Protein AF-A0A529XMK0-F1 (afdb_monomer_lite)

Structure (mmCIF, N/CA/C/O backbone):
data_AF-A0A529XMK0-F1
#
_entry.id   AF-A0A529XMK0-F1
#
loop_
_atom_site.group_PDB
_atom_site.id
_atom_site.type_symbol
_atom_site.label_atom_id
_atom_site.label_alt_id
_atom_site.label_comp_id
_atom_site.label_asym_id
_atom_site.label_entity_id
_atom_site.label_seq_id
_atom_site.pdbx_PDB_ins_code
_atom_site.Cartn_x
_atom_site.Cartn_y
_atom_site.Cartn_z
_atom_site.occupancy
_atom_site.B_iso_or_equiv
_atom_site.auth_seq_id
_atom_site.auth_comp_id
_atom_site.auth_asym_id
_atom_site.auth_atom_id
_atom_site.pdbx_PDB_model_num
ATOM 1 N N . PRO A 1 1 ? -26.952 2.803 26.098 1.00 46.97 1 PRO A N 1
ATOM 2 C CA . PRO A 1 1 ? -26.058 3.790 25.445 1.00 46.97 1 PRO A CA 1
ATOM 3 C C . PRO A 1 1 ? -24.977 3.050 24.646 1.00 46.97 1 PRO A C 1
ATOM 5 O O . PRO A 1 1 ? -24.155 2.362 25.241 1.00 46.97 1 PRO A O 1
ATOM 8 N N . GLY A 1 2 ? -25.067 3.076 23.312 1.00 58.03 2 GLY A N 1
ATOM 9 C CA . GLY A 1 2 ? -24.127 2.364 22.442 1.00 58.03 2 GLY A CA 1
ATOM 10 C C . GLY A 1 2 ? -22.723 2.942 22.583 1.00 58.03 2 GLY A C 1
ATOM 11 O O . GLY A 1 2 ? -22.569 4.162 22.614 1.00 58.03 2 GLY A O 1
ATOM 12 N N . SER A 1 3 ? -21.723 2.072 22.718 1.00 64.62 3 SER A N 1
ATOM 13 C CA . SER A 1 3 ? -20.324 2.497 22.757 1.00 64.62 3 SER A CA 1
ATOM 14 C C . SER A 1 3 ? -20.019 3.327 21.503 1.00 64.62 3 SER A C 1
ATOM 16 O O . SER A 1 3 ? -20.437 2.914 20.416 1.00 64.62 3 SER A O 1
ATOM 18 N N . PRO A 1 4 ? -19.341 4.483 21.612 1.00 73.88 4 PRO A N 1
ATOM 19 C CA . PRO A 1 4 ? -18.926 5.236 20.438 1.00 73.88 4 PRO A CA 1
ATOM 20 C C . PRO A 1 4 ? -18.072 4.339 19.536 1.00 73.88 4 PRO A C 1
ATOM 22 O O . PRO A 1 4 ? -17.230 3.568 20.005 1.00 73.88 4 PRO A O 1
ATOM 25 N N . THR A 1 5 ? -18.348 4.408 18.241 1.00 82.12 5 THR A N 1
ATOM 26 C CA . THR A 1 5 ? -17.624 3.669 17.208 1.00 82.12 5 THR A CA 1
ATOM 27 C C . THR A 1 5 ? -16.957 4.660 16.272 1.00 82.12 5 THR A C 1
ATOM 29 O O . THR A 1 5 ? -17.613 5.626 15.879 1.00 82.12 5 THR A O 1
ATOM 32 N N . ALA A 1 6 ? -15.729 4.367 15.870 1.00 85.69 6 ALA A N 1
ATOM 33 C CA . ALA A 1 6 ? -15.000 5.080 14.832 1.00 85.69 6 ALA A CA 1
ATOM 34 C C . ALA A 1 6 ? -15.010 4.273 13.525 1.00 85.69 6 ALA A C 1
ATOM 36 O O . ALA A 1 6 ? -15.468 3.130 13.482 1.00 85.69 6 ALA A O 1
ATOM 37 N N . THR A 1 7 ? -14.499 4.861 12.458 1.00 89.44 7 THR A N 1
ATOM 38 C CA . THR A 1 7 ? -14.314 4.246 11.150 1.00 89.44 7 THR A CA 1
ATOM 39 C C . THR A 1 7 ? -12.837 4.263 10.792 1.00 89.44 7 THR A C 1
ATOM 41 O O . THR A 1 7 ? -12.159 5.257 11.031 1.00 89.44 7 THR A O 1
ATOM 44 N N . VAL A 1 8 ? -12.337 3.178 10.205 1.00 91.88 8 VAL A N 1
ATOM 45 C CA . VAL A 1 8 ? -10.958 3.057 9.726 1.00 91.88 8 VAL A CA 1
ATOM 46 C C . VAL A 1 8 ? -10.921 2.722 8.237 1.00 91.88 8 VAL A C 1
ATOM 48 O O . VAL A 1 8 ? -11.638 1.829 7.782 1.00 91.88 8 VAL A O 1
ATOM 51 N N . ALA A 1 9 ? -10.098 3.446 7.475 1.00 90.25 9 ALA A N 1
ATOM 52 C CA . ALA A 1 9 ? -9.902 3.222 6.041 1.00 90.25 9 ALA A CA 1
ATOM 53 C C . ALA A 1 9 ? -8.459 3.570 5.604 1.00 90.25 9 ALA A C 1
ATOM 55 O O . ALA A 1 9 ? -8.056 4.737 5.699 1.00 90.25 9 ALA A O 1
ATOM 56 N N . PRO A 1 10 ? -7.657 2.597 5.129 1.00 91.31 10 PRO A N 1
ATOM 57 C CA . PRO A 1 10 ? -6.340 2.845 4.546 1.00 91.31 10 PRO A CA 1
ATOM 58 C C . PRO A 1 10 ? -6.405 3.127 3.040 1.00 91.31 10 PRO A C 1
ATOM 60 O O . PRO A 1 10 ? -6.900 2.320 2.262 1.00 91.31 10 PRO A O 1
ATOM 63 N N . SER A 1 11 ? -5.811 4.226 2.585 1.00 90.81 11 SER A N 1
ATOM 64 C CA . SER A 1 11 ? -5.799 4.591 1.159 1.00 90.81 11 SER A CA 1
ATOM 65 C C . SER A 1 11 ? -4.513 4.160 0.457 1.00 90.81 11 SER A C 1
ATOM 67 O O . SER A 1 11 ? -3.416 4.458 0.933 1.00 90.81 11 SER A O 1
ATOM 69 N N . ALA A 1 12 ? -4.642 3.501 -0.698 1.00 90.44 12 ALA A N 1
ATOM 70 C CA . ALA A 1 12 ? -3.498 3.201 -1.552 1.00 90.44 12 ALA A CA 1
ATOM 71 C C . ALA A 1 12 ? -2.848 4.496 -2.074 1.00 90.44 12 ALA A C 1
ATOM 73 O O . ALA A 1 12 ? -3.571 5.428 -2.443 1.00 90.44 12 ALA A O 1
ATOM 74 N N . PRO A 1 13 ? -1.506 4.575 -2.130 1.00 91.88 13 PRO A N 1
ATOM 75 C CA . PRO A 1 13 ? -0.837 5.651 -2.840 1.00 91.88 13 PRO A CA 1
ATOM 76 C C . PRO A 1 13 ? -1.169 5.583 -4.331 1.00 91.88 13 PRO A C 1
ATOM 78 O O . PRO A 1 13 ? -1.438 4.514 -4.872 1.00 91.88 13 PRO A O 1
ATOM 81 N N . ILE A 1 14 ? -1.108 6.727 -5.007 1.00 91.88 14 ILE A N 1
ATOM 82 C CA . ILE A 1 14 ? -1.294 6.808 -6.464 1.00 91.88 14 ILE A CA 1
ATOM 83 C C . ILE A 1 14 ? 0.031 6.724 -7.241 1.00 91.88 14 ILE A C 1
ATOM 85 O O . ILE A 1 14 ? 0.007 6.592 -8.459 1.00 91.88 14 ILE A O 1
ATOM 89 N N . ALA A 1 15 ? 1.161 6.823 -6.535 1.00 93.81 15 ALA A N 1
ATOM 90 C CA . ALA A 1 15 ? 2.526 6.791 -7.056 1.00 93.81 15 ALA A CA 1
ATOM 91 C C . ALA A 1 15 ? 3.513 6.494 -5.916 1.00 93.81 15 ALA A C 1
ATOM 93 O O . ALA A 1 15 ? 3.212 6.744 -4.740 1.00 93.81 15 ALA A O 1
ATOM 94 N N . PHE A 1 16 ? 4.716 6.029 -6.247 1.00 96.38 16 PHE A N 1
ATOM 95 C CA . PHE A 1 16 ? 5.822 6.050 -5.289 1.00 96.38 16 PHE A CA 1
ATOM 96 C C . PHE A 1 16 ? 6.238 7.497 -4.967 1.00 96.38 16 PHE A C 1
ATOM 98 O O . PHE A 1 16 ? 6.303 8.351 -5.846 1.00 96.38 16 PHE A O 1
ATOM 105 N N . THR A 1 17 ? 6.593 7.780 -3.713 1.00 96.00 17 THR A N 1
ATOM 106 C CA . THR A 1 17 ? 7.197 9.068 -3.324 1.00 96.00 17 THR A CA 1
ATOM 107 C C . THR A 1 17 ? 8.647 9.182 -3.793 1.00 96.00 17 THR A C 1
ATOM 109 O O . THR A 1 17 ? 9.172 10.279 -3.965 1.00 96.00 17 THR A O 1
ATOM 112 N N . SER A 1 18 ? 9.302 8.043 -4.019 1.00 97.25 18 SER A N 1
ATOM 113 C CA . SER A 1 18 ? 10.617 7.945 -4.640 1.00 97.25 18 SER A CA 1
ATOM 114 C C . SER A 1 18 ? 10.743 6.599 -5.345 1.00 97.25 18 SER A C 1
ATOM 116 O O . SER A 1 18 ? 10.383 5.569 -4.774 1.00 97.25 18 SER A O 1
ATOM 118 N N . ALA A 1 19 ? 11.257 6.606 -6.572 1.00 97.00 19 ALA A N 1
ATOM 119 C CA . ALA A 1 19 ? 11.526 5.407 -7.354 1.00 97.00 19 ALA A CA 1
ATOM 120 C C . ALA A 1 19 ? 12.729 5.636 -8.286 1.00 97.00 19 ALA A C 1
ATOM 122 O O . ALA A 1 19 ? 13.018 6.783 -8.647 1.00 97.00 19 ALA A O 1
ATOM 123 N N . PRO A 1 20 ? 13.417 4.569 -8.732 1.00 97.19 20 PRO A N 1
ATOM 124 C CA . PRO A 1 20 ? 14.384 4.661 -9.820 1.00 97.19 20 PRO A CA 1
ATOM 125 C C . PRO A 1 20 ? 13.717 5.161 -11.110 1.00 97.19 20 PRO A C 1
ATOM 127 O O . PRO A 1 20 ? 12.500 5.046 -11.279 1.00 97.19 20 PRO A O 1
ATOM 130 N N . SER A 1 21 ? 14.511 5.674 -12.054 1.00 95.75 21 SER A N 1
ATOM 131 C CA . SER A 1 21 ? 13.989 6.114 -13.356 1.00 95.75 21 SER A CA 1
ATOM 132 C C . SER A 1 21 ? 13.196 4.994 -14.045 1.00 95.75 21 SER A C 1
ATOM 134 O O . SER A 1 21 ? 13.656 3.855 -14.124 1.00 95.75 21 SER A O 1
ATOM 136 N N . GLY A 1 22 ? 11.976 5.307 -14.496 1.00 93.56 22 GLY A N 1
ATOM 137 C CA . GLY A 1 22 ? 11.037 4.341 -15.082 1.00 93.56 22 GLY A CA 1
ATOM 138 C C . GLY A 1 22 ? 10.354 3.399 -14.078 1.00 93.56 22 GLY A C 1
ATOM 139 O O . GLY A 1 22 ? 9.503 2.600 -14.473 1.00 93.56 22 GLY A O 1
ATOM 140 N N . GLY A 1 23 ? 10.681 3.486 -12.785 1.00 95.06 23 GLY A N 1
ATOM 141 C CA . GLY A 1 23 ? 10.130 2.637 -11.727 1.00 95.06 23 GLY A CA 1
ATOM 142 C C . GLY A 1 23 ? 8.623 2.792 -11.546 1.00 95.06 23 GLY A C 1
ATOM 143 O O . GLY A 1 23 ? 7.925 1.786 -11.447 1.00 95.06 23 GLY A O 1
ATOM 144 N N . ASP A 1 24 ? 8.125 4.025 -11.626 1.00 95.12 24 ASP A N 1
ATOM 145 C CA . ASP A 1 24 ? 6.716 4.383 -11.395 1.00 95.12 24 ASP A CA 1
ATOM 146 C C . ASP A 1 24 ? 5.837 4.316 -12.663 1.00 95.12 24 ASP A C 1
ATOM 148 O O . ASP A 1 24 ? 4.618 4.435 -12.618 1.00 95.12 24 ASP A O 1
ATOM 152 N N . THR A 1 25 ? 6.436 4.083 -13.833 1.00 95.19 25 THR A N 1
ATOM 153 C CA . THR A 1 25 ? 5.687 4.024 -15.095 1.00 95.19 25 THR A CA 1
ATOM 154 C C . THR A 1 25 ? 4.788 2.790 -15.155 1.00 95.19 25 THR A C 1
ATOM 156 O O . THR A 1 25 ? 5.270 1.667 -14.977 1.00 95.19 25 THR A O 1
ATOM 159 N N . ASN A 1 26 ? 3.507 3.006 -15.471 1.00 95.19 26 ASN A N 1
ATOM 160 C CA . ASN A 1 26 ? 2.471 1.978 -15.599 1.00 95.19 26 ASN A CA 1
ATOM 161 C C . ASN A 1 26 ? 2.375 1.054 -14.376 1.00 95.19 26 ASN A C 1
ATOM 163 O O . ASN A 1 26 ? 2.341 -0.175 -14.503 1.00 95.19 26 ASN A O 1
ATOM 167 N N . VAL A 1 27 ? 2.382 1.659 -13.191 1.00 97.38 27 VAL A N 1
ATOM 168 C CA . VAL A 1 27 ? 2.208 0.956 -11.924 1.00 97.38 27 VAL A CA 1
ATOM 169 C C . VAL A 1 27 ? 0.797 1.197 -11.411 1.00 97.38 27 VAL A C 1
ATOM 171 O O . VAL A 1 27 ? 0.331 2.331 -11.352 1.00 97.38 27 VAL A O 1
ATOM 174 N N . THR A 1 28 ? 0.113 0.124 -11.035 1.00 96.56 28 THR A N 1
ATOM 175 C CA . THR A 1 28 ? -1.139 0.189 -10.286 1.00 96.56 28 THR A CA 1
ATOM 176 C C . THR A 1 28 ? -0.882 -0.194 -8.839 1.00 96.56 28 THR A C 1
ATOM 178 O O . THR A 1 28 ? -0.122 -1.119 -8.547 1.00 96.56 28 THR A O 1
ATOM 181 N N . PHE A 1 29 ? -1.521 0.525 -7.923 1.00 96.44 29 PHE A N 1
ATOM 182 C CA . PHE A 1 29 ? -1.396 0.299 -6.490 1.00 96.44 29 PHE A CA 1
ATOM 183 C C . PHE A 1 29 ? -2.722 -0.194 -5.925 1.00 96.44 29 PHE A C 1
ATOM 185 O O . PHE A 1 29 ? -3.788 0.312 -6.274 1.00 96.44 29 PHE A O 1
ATOM 192 N N . ALA A 1 30 ? -2.645 -1.168 -5.028 1.00 95.75 30 ALA A N 1
ATOM 193 C CA . ALA A 1 30 ? -3.780 -1.676 -4.280 1.00 95.75 30 ALA A CA 1
ATOM 194 C C . ALA A 1 30 ? -3.398 -1.814 -2.809 1.00 95.75 30 ALA A C 1
ATOM 196 O O . ALA A 1 30 ? -2.293 -2.252 -2.487 1.00 95.75 30 ALA A O 1
ATOM 197 N N . THR A 1 31 ? -4.324 -1.464 -1.923 1.00 95.75 31 THR A N 1
ATOM 198 C CA . THR A 1 31 ? -4.204 -1.738 -0.493 1.00 95.75 31 THR A CA 1
ATOM 199 C C . THR A 1 31 ? -5.318 -2.662 -0.048 1.00 95.75 31 THR A C 1
ATOM 201 O O . THR A 1 31 ? -6.488 -2.461 -0.387 1.00 95.75 31 THR A O 1
ATOM 204 N N . VAL A 1 32 ? -4.948 -3.653 0.751 1.00 96.12 32 VAL A N 1
ATOM 205 C CA . VAL A 1 32 ? -5.883 -4.418 1.574 1.00 96.12 32 VAL A CA 1
ATOM 206 C C . VAL A 1 32 ? -5.476 -4.283 3.028 1.00 96.12 32 VAL A C 1
ATOM 208 O O . VAL A 1 32 ? -4.315 -4.001 3.340 1.00 96.12 32 VAL A O 1
ATOM 211 N N . PHE A 1 33 ? -6.433 -4.452 3.928 1.00 96.12 33 PHE A N 1
ATOM 212 C CA . PHE A 1 33 ? -6.149 -4.454 5.350 1.00 96.12 33 PHE A CA 1
ATOM 213 C C . PHE A 1 33 ? -6.951 -5.497 6.106 1.00 96.12 33 PHE A C 1
ATOM 215 O O . PHE A 1 33 ? -8.011 -5.934 5.668 1.00 96.12 33 PHE A O 1
ATOM 222 N N . ARG A 1 34 ? -6.420 -5.867 7.268 1.00 96.50 34 ARG A N 1
ATOM 223 C CA . ARG A 1 34 ? -6.994 -6.832 8.202 1.00 96.50 34 ARG A CA 1
ATOM 224 C C . ARG A 1 34 ? -7.056 -6.214 9.587 1.00 96.50 34 ARG A C 1
ATOM 226 O O . ARG A 1 34 ? -6.061 -5.669 10.067 1.00 96.50 34 ARG A O 1
ATOM 233 N N . LEU A 1 35 ? -8.221 -6.320 10.219 1.00 94.44 35 LEU A N 1
ATOM 234 C CA . LEU A 1 35 ? -8.460 -5.849 11.582 1.00 94.44 35 LEU A CA 1
ATOM 235 C C . LEU A 1 35 ? -8.365 -7.001 12.573 1.00 94.44 35 LEU A C 1
ATOM 237 O O . LEU A 1 35 ? -8.865 -8.092 12.295 1.00 94.44 35 LEU A O 1
ATOM 241 N N . ASP A 1 36 ? -7.722 -6.745 13.708 1.00 93.25 36 ASP A N 1
ATOM 242 C CA . ASP A 1 36 ? -7.728 -7.585 14.911 1.00 93.25 36 ASP A CA 1
ATOM 243 C C . ASP A 1 36 ? -7.379 -9.061 14.657 1.00 93.25 36 ASP A C 1
ATOM 245 O O . ASP A 1 36 ? -7.925 -9.973 15.272 1.00 93.25 36 ASP A O 1
ATOM 249 N N . GLY A 1 37 ? -6.465 -9.306 13.712 1.00 90.44 37 GLY A N 1
ATOM 250 C CA . GLY A 1 37 ? -6.022 -10.657 13.359 1.00 90.44 37 GLY A CA 1
ATOM 251 C C . GLY A 1 37 ? -7.072 -11.509 12.636 1.00 90.44 37 GLY A C 1
ATOM 252 O O . GLY A 1 37 ? -6.886 -12.716 12.528 1.00 90.44 37 GLY A O 1
ATOM 253 N N . SER A 1 38 ? -8.147 -10.905 12.114 1.00 91.69 38 SER A N 1
ATOM 254 C CA . SER A 1 38 ? -9.262 -11.608 11.449 1.00 91.69 38 SER A CA 1
ATOM 255 C C . SER A 1 38 ? -8.863 -12.479 10.255 1.00 91.69 38 SER A C 1
ATOM 257 O O . SER A 1 38 ? -9.599 -13.396 9.904 1.00 91.69 38 SER A O 1
ATOM 259 N N . GLY A 1 39 ? -7.737 -12.186 9.596 1.00 91.38 39 GLY A N 1
ATOM 260 C CA . GLY A 1 39 ? -7.299 -12.895 8.389 1.00 91.38 39 GLY A CA 1
ATOM 261 C C . GLY A 1 39 ? -8.135 -12.602 7.135 1.00 91.38 39 GLY A C 1
ATOM 262 O O . GLY A 1 39 ? -7.817 -13.127 6.074 1.00 91.38 39 GLY A O 1
ATOM 263 N N . VAL A 1 40 ? -9.168 -11.758 7.231 1.00 94.25 40 VAL A N 1
ATOM 264 C CA . VAL A 1 40 ? -10.041 -11.381 6.110 1.00 94.25 40 VAL A CA 1
ATOM 265 C C . VAL A 1 40 ? -9.540 -10.095 5.468 1.00 94.25 40 VAL A C 1
ATOM 267 O O . VAL A 1 40 ? -9.536 -9.050 6.115 1.00 94.25 40 VAL A O 1
ATOM 270 N N . ASP A 1 41 ? -9.156 -10.160 4.197 1.00 95.56 41 ASP A N 1
ATOM 271 C CA . ASP A 1 41 ? -8.742 -8.975 3.450 1.00 95.56 41 ASP A CA 1
ATOM 272 C C . ASP A 1 41 ? -9.928 -8.052 3.166 1.00 95.56 41 ASP A C 1
ATOM 274 O O . ASP A 1 41 ? -10.922 -8.433 2.542 1.00 95.56 41 ASP A O 1
ATOM 278 N N . ILE A 1 42 ? -9.791 -6.806 3.604 1.00 95.50 42 ILE A N 1
ATOM 279 C CA . ILE A 1 42 ? -10.747 -5.730 3.369 1.00 95.50 42 ILE A CA 1
ATOM 280 C C . ILE A 1 42 ? -10.111 -4.755 2.374 1.00 95.50 42 ILE A C 1
ATOM 282 O O . ILE A 1 42 ? -8.984 -4.307 2.608 1.00 95.50 42 ILE A O 1
ATOM 286 N N . PRO A 1 43 ? -10.785 -4.394 1.265 1.00 93.56 43 PRO A N 1
ATOM 287 C CA . PRO A 1 43 ? -10.274 -3.380 0.349 1.00 93.56 43 PRO A CA 1
ATOM 288 C C . PRO A 1 43 ? -10.028 -2.060 1.085 1.00 93.56 43 PRO A C 1
ATOM 290 O O . PRO A 1 43 ? -10.907 -1.590 1.803 1.00 93.56 43 PRO A O 1
ATOM 293 N N . GLY A 1 44 ? -8.870 -1.424 0.889 1.00 88.19 44 GLY A N 1
ATOM 294 C CA . GLY A 1 44 ? -8.520 -0.190 1.605 1.00 88.19 44 GLY A CA 1
ATOM 295 C C . GLY A 1 44 ? -9.485 0.983 1.373 1.00 88.19 44 GLY A C 1
ATOM 296 O O . GLY A 1 44 ? -9.683 1.827 2.244 1.00 88.19 44 GLY A O 1
ATOM 297 N N . SER A 1 45 ? -10.177 0.991 0.232 1.00 83.75 45 SER A N 1
ATOM 298 C CA . SER A 1 45 ? -11.242 1.950 -0.082 1.00 83.75 45 SER A CA 1
ATOM 299 C C . SER A 1 45 ? -12.579 1.667 0.621 1.00 83.75 45 SER A C 1
ATOM 301 O O . SER A 1 45 ? -13.525 2.426 0.421 1.00 83.75 45 SER A O 1
ATOM 303 N N . SER A 1 46 ? -12.685 0.596 1.417 1.00 90.56 46 SER A N 1
ATOM 304 C CA . SER A 1 46 ? -13.889 0.207 2.157 1.00 90.56 46 SER A CA 1
ATOM 305 C C . SER A 1 46 ? -13.757 0.577 3.641 1.00 90.56 46 SER A C 1
ATOM 307 O O . SER A 1 46 ? -13.058 -0.114 4.384 1.00 90.56 46 SER A O 1
ATOM 309 N N . PRO A 1 47 ? -14.425 1.648 4.108 1.00 91.06 47 PRO A N 1
ATOM 310 C CA . PRO A 1 47 ? -14.353 2.051 5.506 1.00 91.06 47 PRO A CA 1
ATOM 311 C C . PRO A 1 47 ? -14.967 0.994 6.431 1.00 91.06 47 PRO A C 1
ATOM 313 O O . PRO A 1 47 ? -16.042 0.467 6.145 1.00 91.06 47 PRO A O 1
ATOM 316 N N . GLN A 1 48 ? -14.306 0.705 7.554 1.00 94.31 48 GLN A N 1
ATOM 317 C CA . GLN A 1 48 ? -14.763 -0.278 8.540 1.00 94.31 48 GLN A CA 1
ATOM 318 C C . GLN A 1 48 ? -15.076 0.365 9.877 1.00 94.31 48 GLN A C 1
ATOM 320 O O . GLN A 1 48 ? -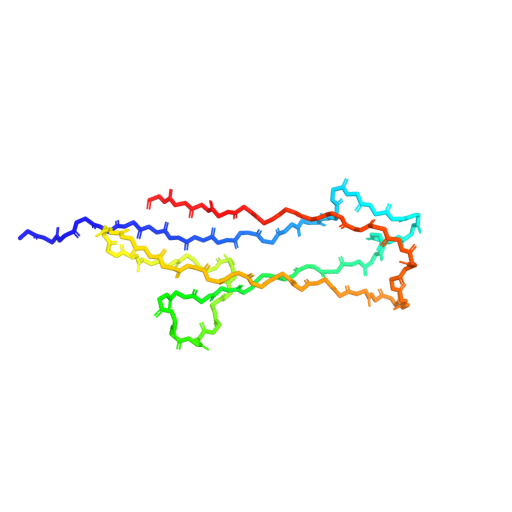14.257 1.100 10.423 1.00 94.31 48 GLN A O 1
ATOM 325 N N . ARG A 1 49 ? -16.252 0.057 10.424 1.00 92.75 49 ARG A N 1
ATOM 326 C CA . ARG A 1 49 ? -16.648 0.531 11.749 1.00 92.75 49 ARG A CA 1
ATOM 327 C C . ARG A 1 49 ? -15.956 -0.306 12.823 1.00 92.75 49 ARG A C 1
ATOM 329 O O . ARG A 1 49 ? -16.077 -1.526 12.828 1.00 92.75 49 ARG A O 1
ATOM 336 N N . VAL A 1 50 ? -15.299 0.364 13.758 1.00 91.69 50 VAL A N 1
ATOM 337 C CA . VAL A 1 50 ? -14.624 -0.224 14.916 1.00 91.69 50 VAL A CA 1
ATOM 338 C C . VAL A 1 50 ? -15.177 0.377 16.201 1.00 91.69 50 VAL A C 1
ATOM 340 O O . VAL A 1 50 ? -15.620 1.525 16.235 1.00 91.69 50 VAL A O 1
ATOM 343 N N . THR A 1 51 ? -15.199 -0.401 17.275 1.00 91.25 51 THR A N 1
ATOM 344 C CA . THR A 1 51 ? -15.506 0.125 18.610 1.00 91.25 51 THR A CA 1
ATOM 345 C C . THR A 1 51 ? -14.358 0.992 19.115 1.00 91.25 51 THR A C 1
ATOM 347 O O . THR A 1 51 ? -13.219 0.777 18.730 1.00 91.25 51 THR A O 1
ATOM 350 N N . ASN A 1 52 ? -14.607 1.954 20.002 1.00 86.31 52 ASN A N 1
ATOM 351 C CA . ASN A 1 52 ? -13.491 2.666 20.623 1.00 86.31 52 ASN A CA 1
ATOM 352 C C . ASN A 1 52 ? -12.593 1.704 21.418 1.00 86.31 52 ASN A C 1
ATOM 354 O O . ASN A 1 52 ? -13.073 0.943 22.258 1.00 86.31 52 ASN A O 1
ATOM 358 N N . GLY A 1 53 ? -11.287 1.780 21.172 1.00 88.94 53 GLY A N 1
ATOM 359 C CA . GLY A 1 53 ? -10.295 0.919 21.801 1.00 88.94 53 GLY A CA 1
ATOM 360 C C . GLY A 1 53 ? -9.028 0.801 20.962 1.00 88.94 53 GLY A C 1
ATOM 361 O O . GLY A 1 53 ? -8.869 1.468 19.939 1.00 88.94 53 GLY A O 1
ATOM 362 N N . THR A 1 54 ? -8.115 -0.054 21.415 1.00 91.81 54 THR A N 1
ATOM 363 C CA . THR A 1 54 ? -6.905 -0.396 20.664 1.00 91.81 54 THR A CA 1
ATOM 364 C C . THR A 1 54 ? -7.234 -1.480 19.646 1.00 91.81 54 THR A C 1
ATOM 366 O O . THR A 1 54 ? -7.661 -2.565 20.033 1.00 91.81 54 THR A O 1
ATOM 369 N N . HIS A 1 55 ? -6.977 -1.198 18.369 1.00 92.75 55 HIS A N 1
ATOM 370 C CA . HIS A 1 55 ? -7.134 -2.145 17.267 1.00 92.75 55 HIS A CA 1
ATOM 371 C C . HIS A 1 55 ? -5.798 -2.391 16.584 1.00 92.75 55 HIS A C 1
ATOM 373 O O . HIS A 1 55 ? -5.007 -1.466 16.390 1.00 92.75 55 HIS A O 1
ATOM 379 N N . THR A 1 56 ? -5.554 -3.640 16.198 1.00 93.94 56 THR A N 1
ATOM 380 C CA . THR A 1 56 ? -4.401 -3.967 15.353 1.00 93.94 56 THR A CA 1
ATOM 381 C C . THR A 1 56 ? -4.836 -3.945 13.901 1.00 93.94 56 THR A C 1
ATOM 383 O O . THR A 1 56 ? -5.807 -4.599 13.526 1.00 93.94 56 THR A O 1
ATOM 386 N N . ILE A 1 57 ? -4.097 -3.205 13.080 1.00 93.19 57 ILE A N 1
ATOM 387 C CA . ILE A 1 57 ? -4.337 -3.097 11.646 1.00 93.19 57 ILE A CA 1
ATOM 388 C C . ILE A 1 57 ? -3.095 -3.630 10.948 1.00 93.19 57 ILE A C 1
ATOM 390 O O . ILE A 1 57 ? -2.010 -3.072 11.108 1.00 93.19 57 ILE A O 1
ATOM 394 N N . GLN A 1 58 ? -3.253 -4.686 10.157 1.00 95.62 58 GLN A N 1
ATOM 395 C CA . GLN A 1 58 ? -2.249 -5.036 9.162 1.00 95.62 58 GLN A CA 1
ATOM 396 C C . GLN A 1 58 ? -2.673 -4.444 7.826 1.00 95.62 58 GLN A C 1
ATOM 398 O O . GLN A 1 58 ? -3.808 -4.641 7.403 1.00 95.62 58 GLN A O 1
ATOM 403 N N . VAL A 1 59 ? -1.759 -3.735 7.174 1.00 94.75 59 VAL A N 1
ATOM 404 C CA . VAL A 1 59 ? -1.969 -3.142 5.855 1.00 94.75 59 VAL A CA 1
ATOM 405 C C . VAL A 1 59 ? -0.963 -3.751 4.898 1.00 94.75 59 VAL A C 1
ATOM 407 O O . VAL A 1 59 ? 0.240 -3.654 5.137 1.00 94.75 59 VAL A O 1
ATOM 410 N N . ASP A 1 60 ? -1.455 -4.313 3.802 1.00 94.75 60 ASP A N 1
ATOM 411 C CA . ASP A 1 60 ? -0.609 -4.762 2.707 1.00 94.75 60 ASP A CA 1
ATOM 412 C C . ASP A 1 60 ? -0.777 -3.803 1.527 1.00 94.75 60 ASP A C 1
ATOM 414 O O . ASP A 1 60 ? -1.889 -3.547 1.058 1.00 94.75 60 ASP A O 1
ATOM 418 N N . LEU A 1 61 ? 0.345 -3.276 1.041 1.00 95.06 61 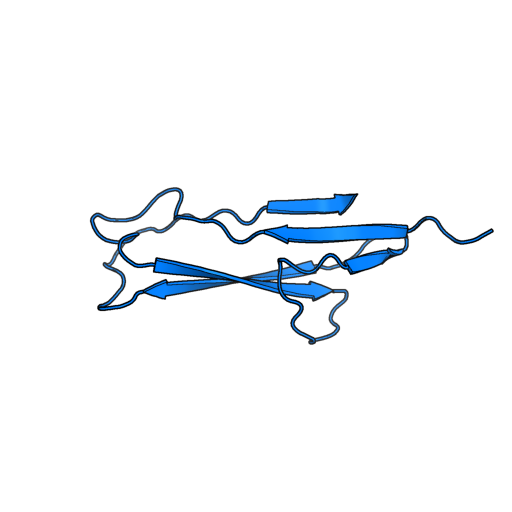LEU A N 1
ATOM 419 C CA . LEU A 1 61 ? 0.420 -2.490 -0.184 1.00 95.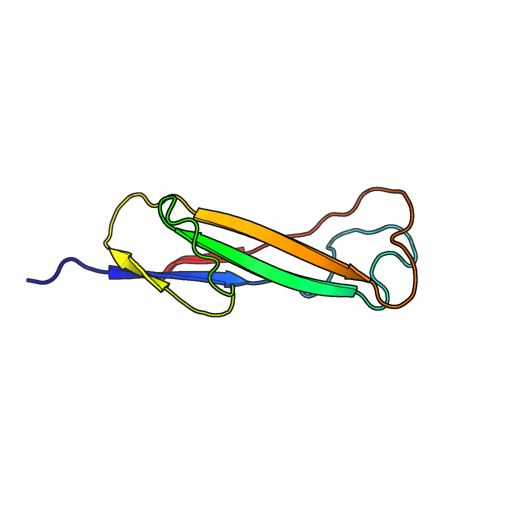06 61 LEU A CA 1
ATOM 420 C C . LEU A 1 61 ? 0.990 -3.365 -1.297 1.00 95.06 61 LEU A C 1
ATOM 422 O O . LEU A 1 61 ? 2.116 -3.847 -1.195 1.00 95.06 61 LEU A O 1
ATOM 426 N N . THR A 1 62 ? 0.240 -3.513 -2.383 1.00 95.81 62 THR A N 1
ATOM 427 C CA . THR A 1 62 ? 0.702 -4.171 -3.606 1.00 95.81 62 THR A CA 1
ATOM 428 C C . THR A 1 62 ? 0.899 -3.136 -4.704 1.00 95.81 62 THR A C 1
ATOM 430 O O . THR A 1 62 ? -0.015 -2.369 -5.002 1.00 95.81 62 THR A O 1
ATOM 433 N N . ALA A 1 63 ? 2.074 -3.140 -5.330 1.00 96.69 63 ALA A N 1
ATOM 434 C CA . ALA A 1 63 ? 2.366 -2.383 -6.542 1.00 96.69 63 ALA A CA 1
ATOM 435 C C . ALA A 1 63 ? 2.551 -3.361 -7.710 1.00 96.69 63 ALA A C 1
ATOM 437 O O . ALA A 1 63 ? 3.387 -4.261 -7.641 1.00 96.69 63 ALA A O 1
ATOM 438 N N . THR A 1 64 ? 1.783 -3.191 -8.785 1.00 97.19 64 THR A N 1
ATOM 439 C CA . THR A 1 64 ? 1.819 -4.061 -9.969 1.00 97.19 64 THR A CA 1
ATOM 440 C C . THR A 1 64 ? 2.257 -3.259 -11.182 1.00 97.19 64 THR A C 1
ATOM 442 O O . THR A 1 64 ? 1.621 -2.268 -11.523 1.00 97.19 64 THR A O 1
ATOM 445 N N . LYS A 1 65 ? 3.330 -3.683 -11.856 1.00 96.50 65 LYS A N 1
ATOM 446 C CA . LYS A 1 65 ? 3.824 -3.036 -13.078 1.00 96.50 65 LYS A CA 1
ATOM 447 C C . LYS A 1 65 ? 3.286 -3.740 -14.319 1.00 96.50 65 LYS A C 1
ATOM 449 O O . LYS A 1 65 ? 3.325 -4.965 -14.387 1.00 96.50 65 LYS A O 1
ATOM 454 N N . SER A 1 66 ? 2.822 -2.981 -15.311 1.00 93.81 66 SER A N 1
ATOM 455 C CA . SER A 1 66 ? 2.343 -3.549 -16.576 1.00 93.81 66 SER A CA 1
ATOM 456 C C . SER A 1 66 ? 2.589 -2.621 -17.772 1.00 93.81 66 SER A C 1
ATOM 458 O O . SER A 1 66 ? 1.966 -1.567 -17.840 1.00 93.81 66 SER A O 1
ATOM 460 N N . PRO A 1 67 ? 3.404 -2.995 -18.777 1.00 93.06 67 PRO A N 1
ATOM 461 C CA . PRO A 1 67 ? 4.267 -4.176 -18.859 1.00 93.06 67 PRO A CA 1
ATOM 462 C C . PRO A 1 67 ? 5.611 -3.979 -18.132 1.00 93.06 67 PRO A C 1
ATOM 464 O O . PRO A 1 67 ? 5.965 -2.876 -17.713 1.00 93.06 67 PRO A O 1
ATOM 467 N N . GLY A 1 68 ? 6.403 -5.051 -18.070 1.00 93.56 68 GLY A N 1
ATOM 468 C CA . GLY A 1 68 ? 7.808 -5.008 -17.661 1.00 93.56 68 GLY A CA 1
ATOM 469 C C . GLY A 1 68 ? 8.052 -5.359 -16.194 1.00 93.56 68 GLY A C 1
ATOM 470 O O . GLY A 1 68 ? 7.189 -5.903 -15.513 1.00 93.56 68 GLY A O 1
ATOM 471 N N . ILE A 1 69 ? 9.267 -5.063 -15.727 1.00 95.25 69 ILE A N 1
ATOM 472 C CA . ILE A 1 69 ? 9.734 -5.350 -14.365 1.00 95.25 69 ILE A CA 1
ATOM 473 C C . ILE A 1 69 ? 10.106 -4.058 -13.643 1.00 95.25 69 ILE A C 1
ATOM 475 O O . ILE A 1 69 ? 10.468 -3.061 -14.274 1.00 95.25 69 ILE A O 1
ATOM 479 N N . PHE A 1 70 ? 10.019 -4.066 -12.317 1.00 96.94 70 PHE A N 1
ATOM 480 C CA . PHE A 1 70 ? 10.545 -2.971 -11.512 1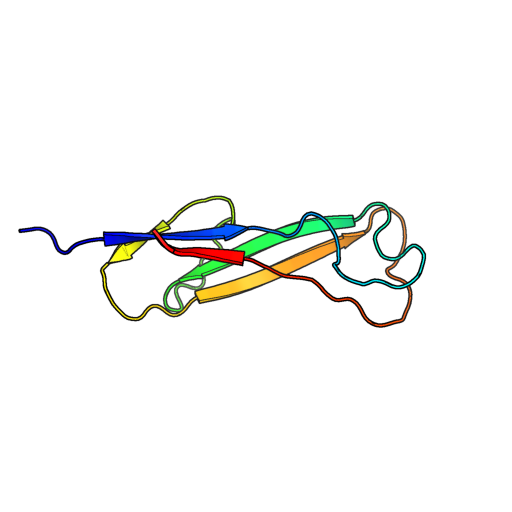.00 96.94 70 PHE A CA 1
ATOM 481 C C . PHE A 1 70 ? 12.077 -2.922 -11.650 1.00 96.94 70 PHE A C 1
ATOM 483 O O . PHE A 1 70 ? 12.731 -3.936 -11.398 1.00 96.94 70 PHE A O 1
ATOM 490 N N . PRO A 1 71 ? 12.675 -1.787 -12.062 1.00 97.12 71 PRO A N 1
ATOM 491 C CA . PRO A 1 71 ? 14.125 -1.633 -12.055 1.00 97.12 71 PRO A CA 1
ATOM 492 C C . PRO A 1 71 ? 14.701 -1.784 -10.641 1.00 97.12 71 PRO A C 1
ATOM 494 O O . PRO A 1 71 ? 14.030 -1.502 -9.647 1.00 97.12 71 PRO A O 1
ATOM 497 N N . ALA A 1 72 ? 15.959 -2.208 -10.540 1.00 97.25 72 ALA A N 1
ATOM 498 C CA . ALA A 1 72 ? 16.641 -2.315 -9.255 1.00 97.25 72 ALA A CA 1
ATOM 499 C C . ALA A 1 72 ? 16.825 -0.932 -8.607 1.00 97.25 72 ALA A C 1
ATOM 501 O O . ALA A 1 72 ? 17.164 0.042 -9.280 1.00 97.25 72 ALA A O 1
ATOM 502 N N . GLY A 1 73 ? 16.631 -0.858 -7.291 1.00 97.25 73 GLY A N 1
ATOM 503 C CA . GLY A 1 73 ? 16.843 0.353 -6.508 1.00 97.25 73 GLY A CA 1
ATOM 504 C C . GLY A 1 73 ? 15.836 0.495 -5.374 1.00 97.25 73 GLY A C 1
ATOM 505 O O . 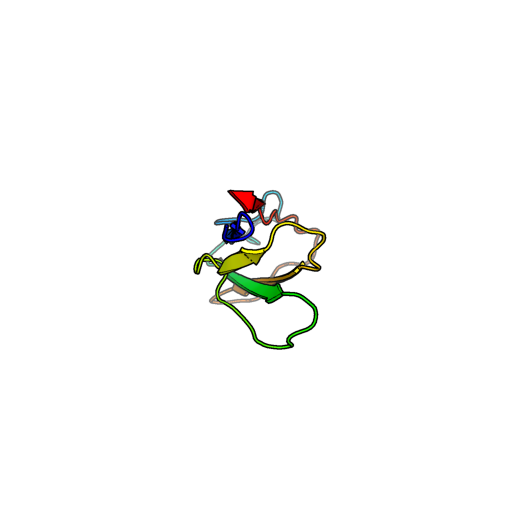GLY A 1 73 ? 15.074 -0.424 -5.079 1.00 97.25 73 GLY A O 1
ATOM 506 N N . ASN A 1 74 ? 15.855 1.662 -4.736 1.00 97.81 74 ASN A N 1
ATOM 507 C CA . ASN A 1 74 ? 14.994 1.953 -3.598 1.00 97.81 74 ASN A CA 1
ATOM 508 C C . ASN A 1 74 ? 13.655 2.522 -4.065 1.00 97.81 74 ASN A C 1
ATOM 510 O O . ASN A 1 74 ? 13.618 3.460 -4.859 1.00 97.81 74 ASN A O 1
ATOM 514 N N . TYR A 1 75 ? 12.578 1.980 -3.508 1.00 96.75 75 TYR A N 1
ATOM 515 C CA . TYR A 1 75 ? 11.214 2.455 -3.699 1.00 96.75 75 TYR A CA 1
ATOM 516 C C . TYR A 1 75 ? 10.674 2.929 -2.358 1.00 96.75 75 TYR A C 1
ATOM 518 O O . TYR A 1 75 ? 10.863 2.262 -1.342 1.00 96.75 75 TYR A O 1
ATOM 526 N N . GLN A 1 76 ? 9.992 4.066 -2.354 1.00 96.81 76 GLN A N 1
ATOM 527 C CA . GLN A 1 76 ? 9.305 4.583 -1.178 1.00 96.81 76 GLN A CA 1
ATOM 528 C C . GLN A 1 76 ? 7.841 4.815 -1.524 1.00 96.81 76 GLN A C 1
ATOM 530 O O . GLN A 1 76 ? 7.525 5.440 -2.532 1.00 96.81 76 GLN A O 1
ATOM 535 N N . GLY A 1 77 ? 6.944 4.292 -0.694 1.00 92.94 77 GLY A N 1
ATOM 536 C CA . GLY A 1 77 ? 5.503 4.484 -0.804 1.00 92.94 77 GLY A CA 1
ATOM 537 C C . GLY A 1 77 ? 4.921 4.789 0.569 1.00 92.94 77 GLY A C 1
ATOM 538 O O . GLY A 1 77 ? 5.483 4.398 1.592 1.00 92.94 77 GLY A O 1
ATOM 539 N N . THR A 1 78 ? 3.798 5.498 0.598 1.00 93.75 78 THR A N 1
ATOM 540 C CA . THR A 1 78 ? 3.126 5.873 1.845 1.00 93.75 78 THR A CA 1
ATOM 541 C C . THR A 1 78 ? 1.666 5.466 1.767 1.00 93.75 78 THR A C 1
ATOM 543 O O . THR A 1 78 ? 0.950 5.903 0.872 1.00 93.75 78 THR A O 1
ATOM 546 N N . VAL A 1 79 ? 1.226 4.636 2.713 1.00 92.56 79 VAL A N 1
ATOM 547 C CA . VAL A 1 79 ? -0.197 4.364 2.938 1.00 92.56 79 VAL A CA 1
ATOM 548 C C . VAL A 1 79 ? -0.673 5.243 4.083 1.00 92.56 79 VAL A C 1
ATOM 550 O O . VAL A 1 79 ? -0.088 5.228 5.165 1.00 92.56 79 VAL A O 1
ATOM 553 N N . THR A 1 80 ? -1.746 5.992 3.851 1.00 92.56 80 THR A N 1
ATOM 554 C CA . THR A 1 80 ? -2.381 6.813 4.885 1.00 92.56 80 THR A CA 1
ATOM 555 C C . THR A 1 80 ? -3.568 6.062 5.464 1.00 92.56 80 THR A C 1
ATOM 557 O O . THR A 1 80 ? -4.472 5.672 4.726 1.00 92.56 80 THR A O 1
ATOM 560 N N . VAL A 1 81 ? -3.585 5.892 6.785 1.00 91.38 81 VAL A N 1
ATOM 561 C CA . VAL A 1 81 ? -4.731 5.348 7.521 1.00 91.38 81 VAL A CA 1
ATOM 562 C C . VAL A 1 81 ? -5.539 6.509 8.081 1.00 91.38 81 VAL A C 1
ATOM 564 O O . VAL A 1 81 ? -5.007 7.326 8.833 1.00 91.38 81 VAL A O 1
ATOM 567 N N . ARG A 1 82 ? -6.818 6.590 7.714 1.00 91.06 82 ARG A N 1
ATOM 568 C CA . ARG A 1 82 ? -7.748 7.572 8.273 1.00 91.06 82 ARG A CA 1
ATOM 569 C C . ARG A 1 82 ? -8.618 6.909 9.335 1.00 91.06 82 ARG A C 1
ATOM 571 O O . ARG A 1 82 ? -9.194 5.856 9.068 1.00 91.06 82 ARG A O 1
ATOM 578 N N . CYS A 1 83 ? -8.697 7.546 10.502 1.00 88.06 83 CYS A N 1
ATOM 579 C CA . CYS A 1 83 ? -9.566 7.166 11.614 1.00 88.06 83 CYS A CA 1
ATOM 580 C C . CYS A 1 83 ? -10.515 8.333 11.908 1.00 88.06 83 CYS A C 1
ATOM 582 O O . CYS A 1 83 ? -10.031 9.444 12.137 1.00 88.06 83 CYS A O 1
ATOM 584 N N . GLU A 1 84 ? -11.828 8.105 11.879 1.00 82.44 84 GLU A N 1
ATOM 585 C CA . GLU A 1 84 ? -12.848 9.147 12.112 1.00 82.44 84 GLU A CA 1
ATOM 586 C C . GLU A 1 84 ? -14.059 8.671 12.913 1.00 82.44 84 GLU A C 1
ATOM 588 O O . GLU A 1 84 ? -14.477 7.509 12.723 1.00 82.44 84 GLU A O 1
#

Sequence (84 aa):
PGSPTATVAPSAPIAFTSAPSGGDTNVTFATVFRLDGSGVDIPGSSPQRVTNGTHTIQVDLTATKSPGIFPAGNYQGTVTVRCE

Radius of gyration: 15.73 Å; chains: 1; bounding box: 43×22×44 Å

Foldseek 3Di:
DDADKKKKAKDWDPFWPDAPVVQGPQKDKWKWKDKQPPPDTDGRRDIDIGGPDDIDMDMDMDIDHPPDDRDDDDTHTDIDMDMD

pLDDT: mea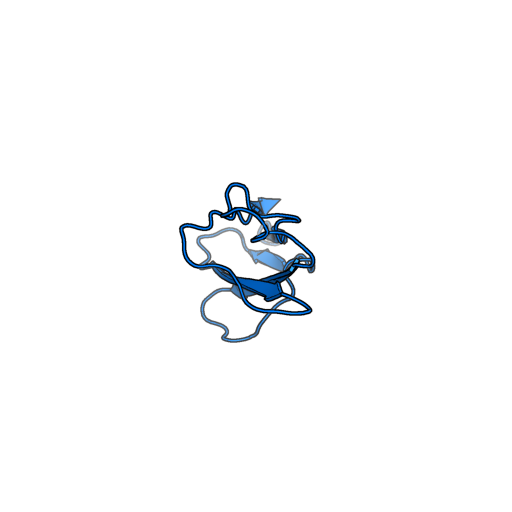n 91.84, std 7.98, range [46.97, 97.81]

Secondary structure (DSSP, 8-state):
-PPPEEEEEEEPPSS-SB--TTSSTTEEEEEEEEETT----EETTS-EEEESS---EEEEEEEEESSS-PPSS--B--PEEEE-